Protein AF-A0A3S3SLR8-F1 (afdb_monomer)

Foldseek 3Di:
DEEEECPPAAPVVVVCVVCVVVVHDYDYDPDPVCVVPGPHYDYHHDDDPPD

Nearest PDB structures (foldseek):
  2iss-assembly1_D  TM=7.508E-01  e=5.850E-02  Thermotoga maritima
  8u7j-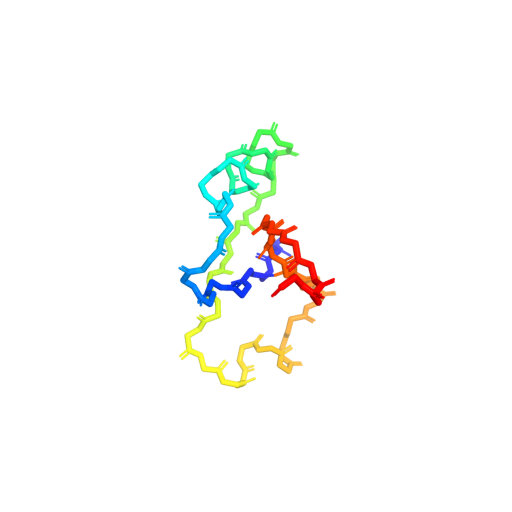assembly1_N  TM=7.240E-01  e=1.424E-01  Staphylococcus aureus subsp. aureus Mu3
  4wxy-assembly1_L  TM=7.176E-01  e=1.873E-01  Geobacillus kaustophilus HTA426
  2nv2-assembly1_T  TM=7.176E-01  e=2.006E-01  Bacillus subtilis
  4wxy-assembly1_F  TM=7.181E-01  e=1.873E-01  Geobacillus kaustophilus HTA426

Radius of gyration: 11.53 Å; Cα contacts (8 Å, |Δi|>4): 66; chains: 1; bounding box: 24×21×34 Å

Secondary structure (DSSP, 8-state):
-EEE---S-S-HHHHHHHHHHTTPPEEE--SHHHHHT-SSEE----S-TT-

Solvent-accessible surface area (backbone atoms only — not comparable to full-atom values): 3234 Å² total; per-residue (Å²): 105,35,33,32,49,76,81,88,53,43,62,50,67,60,53,51,52,54,42,45,74,72,74,39,51,79,41,73,50,85,52,76,70,49,60,78,69,40,90,35,78,42,78,55,71,62,85,73,92,90,120

Organism: NCBI:txid1859131

pLDDT: mean 89.59, std 9.34, range [53.25, 97.56]

Mean predicted aligned error: 4.02 Å

Sequence (51 aa):
MITLLDYGAGNVRSVVNALESLGETVVRVNSPADIEKAERLVFPGVGNYGA

InterPro domains:
  IPR010139 Imidazole glycerol phosphate synthase, subunit H [PTHR42701] (2-50)
  IPR029062 Class I glutamine amidotransferase-like [G3DSA:3.40.50.880] (1-51)
  IPR029062 Class I glutamine amidotransferase-like [SSF52317] (2-51)

Structure (mmCIF, N/CA/C/O backbone):
data_AF-A0A3S3SLR8-F1
#
_entry.id   AF-A0A3S3SLR8-F1
#
loop_
_atom_site.group_PDB
_atom_site.id
_atom_site.type_symbol
_atom_site.label_atom_id
_atom_site.label_alt_id
_atom_site.label_comp_id
_atom_site.label_asym_id
_atom_site.label_entity_id
_atom_site.label_seq_id
_atom_site.pdbx_PDB_ins_code
_atom_site.Cartn_x
_atom_site.Cartn_y
_atom_site.Cartn_z
_atom_site.occupancy
_atom_site.B_iso_or_equiv
_atom_site.auth_seq_id
_atom_site.auth_comp_id
_atom_site.auth_asym_id
_atom_site.auth_atom_id
_atom_site.pdbx_PDB_model_num
ATOM 1 N N . MET A 1 1 ? -6.574 1.450 6.760 1.00 89.06 1 MET A N 1
ATOM 2 C CA . MET A 1 1 ? -6.045 0.231 6.108 1.00 89.06 1 MET A CA 1
ATOM 3 C C . MET A 1 1 ? -5.927 0.513 4.625 1.00 89.06 1 MET A C 1
ATOM 5 O O . MET A 1 1 ? -6.905 0.940 4.019 1.00 89.06 1 MET A O 1
ATOM 9 N N . ILE A 1 2 ? -4.733 0.336 4.073 1.00 96.12 2 ILE A N 1
ATOM 10 C CA . ILE A 1 2 ? -4.404 0.616 2.678 1.00 96.12 2 ILE A CA 1
ATOM 11 C C . ILE A 1 2 ? -3.836 -0.656 2.062 1.00 96.12 2 ILE A C 1
ATOM 13 O O . ILE A 1 2 ? -2.880 -1.226 2.584 1.00 96.12 2 ILE A O 1
ATOM 17 N N . THR A 1 3 ? -4.409 -1.084 0.946 1.00 97.12 3 THR A N 1
ATOM 18 C CA . THR A 1 3 ? -3.897 -2.201 0.160 1.00 97.12 3 THR A CA 1
ATOM 19 C C . THR A 1 3 ? -2.845 -1.676 -0.813 1.00 97.12 3 THR A C 1
ATOM 21 O O . THR A 1 3 ? -3.074 -0.695 -1.516 1.00 97.12 3 THR A O 1
ATOM 24 N N . LEU A 1 4 ? -1.675 -2.301 -0.854 1.00 94.81 4 LEU A N 1
ATOM 25 C CA . LEU A 1 4 ? -0.557 -1.896 -1.697 1.00 94.81 4 LEU A CA 1
ATOM 26 C C . LEU A 1 4 ? -0.200 -3.025 -2.662 1.00 94.81 4 LEU A C 1
ATOM 28 O O . LEU A 1 4 ? 0.075 -4.151 -2.239 1.00 94.81 4 LEU A O 1
ATOM 32 N N . LEU A 1 5 ? -0.191 -2.714 -3.958 1.00 93.31 5 LEU A N 1
ATOM 33 C CA . LEU A 1 5 ? 0.2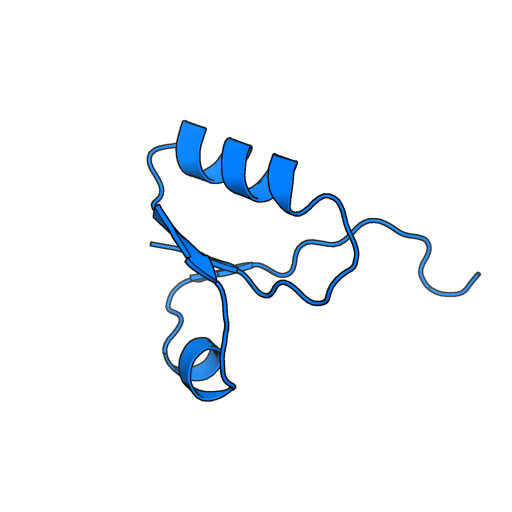53 -3.641 -4.992 1.00 93.31 5 LEU A CA 1
ATOM 34 C C . LEU A 1 5 ? 1.774 -3.567 -5.135 1.00 93.31 5 LEU A C 1
ATOM 36 O O . LEU A 1 5 ? 2.302 -2.623 -5.710 1.00 93.31 5 LEU A O 1
ATOM 40 N N . ASP A 1 6 ? 2.482 -4.575 -4.640 1.00 89.75 6 ASP A N 1
ATOM 41 C CA . ASP A 1 6 ? 3.920 -4.703 -4.868 1.00 89.75 6 ASP A CA 1
ATOM 42 C C . ASP A 1 6 ? 4.162 -5.538 -6.131 1.00 89.75 6 ASP A C 1
ATOM 44 O O . ASP A 1 6 ? 4.024 -6.759 -6.116 1.00 89.75 6 ASP A O 1
ATOM 48 N N . TYR A 1 7 ? 4.477 -4.871 -7.243 1.00 84.75 7 TYR A N 1
ATOM 49 C CA . TYR A 1 7 ? 4.786 -5.521 -8.522 1.00 84.75 7 TYR A CA 1
ATOM 50 C C . TYR A 1 7 ? 6.298 -5.597 -8.803 1.00 84.75 7 TYR A C 1
ATOM 52 O O . TYR A 1 7 ? 6.713 -5.773 -9.948 1.00 84.75 7 TYR A O 1
ATOM 60 N N . GLY A 1 8 ? 7.136 -5.469 -7.766 1.00 76.88 8 GLY A N 1
ATOM 61 C CA . GLY A 1 8 ? 8.588 -5.649 -7.865 1.00 76.88 8 GLY A CA 1
ATOM 62 C C . GLY A 1 8 ? 9.353 -4.471 -8.472 1.00 76.88 8 GLY A C 1
ATOM 63 O O . GLY A 1 8 ? 10.556 -4.581 -8.705 1.00 76.88 8 GLY A O 1
ATOM 64 N N . ALA A 1 9 ? 8.692 -3.338 -8.710 1.00 71.62 9 ALA A N 1
ATOM 65 C CA . ALA A 1 9 ? 9.332 -2.102 -9.140 1.00 71.62 9 ALA A CA 1
ATOM 66 C C . ALA A 1 9 ? 8.904 -0.930 -8.254 1.00 71.62 9 ALA A C 1
ATOM 68 O O . ALA A 1 9 ? 7.819 -0.915 -7.679 1.00 71.62 9 ALA A O 1
ATOM 69 N N . GLY A 1 10 ? 9.763 0.082 -8.170 1.00 73.12 10 GLY A N 1
ATOM 70 C CA . GLY A 1 10 ? 9.491 1.274 -7.381 1.00 73.12 10 GLY A CA 1
ATOM 71 C C . GLY A 1 10 ? 10.150 1.278 -6.002 1.00 73.12 10 GLY A C 1
ATOM 72 O O . GLY A 1 10 ? 10.788 0.323 -5.565 1.00 73.12 10 GLY A O 1
ATOM 73 N N . ASN A 1 11 ? 9.972 2.387 -5.286 1.00 84.44 11 ASN A N 1
ATOM 74 C CA . ASN A 1 11 ? 10.429 2.536 -3.908 1.00 84.44 11 ASN A CA 1
ATOM 75 C C . ASN A 1 11 ? 9.318 2.141 -2.917 1.00 84.44 11 ASN A C 1
ATOM 77 O O . ASN A 1 11 ? 8.834 2.960 -2.132 1.00 84.44 11 ASN A O 1
ATOM 81 N N . VAL A 1 12 ? 8.891 0.876 -2.982 1.00 89.50 12 VAL A N 1
ATOM 82 C CA . VAL A 1 12 ? 7.780 0.334 -2.177 1.00 89.50 12 VAL A CA 1
ATOM 83 C C . VAL A 1 12 ? 8.016 0.551 -0.684 1.00 89.50 12 VAL A C 1
ATOM 85 O O . VAL A 1 12 ? 7.108 0.947 0.042 1.00 89.50 12 VAL A O 1
ATOM 88 N N . ARG A 1 13 ? 9.256 0.358 -0.220 1.00 90.38 13 ARG A N 1
ATOM 89 C CA . ARG A 1 13 ? 9.606 0.499 1.197 1.00 90.38 13 ARG A CA 1
ATOM 90 C C . ARG A 1 13 ? 9.400 1.922 1.718 1.00 90.38 13 ARG A C 1
ATOM 92 O O . ARG A 1 13 ? 8.858 2.074 2.806 1.00 90.38 13 ARG A O 1
ATOM 99 N N . SER A 1 14 ? 9.777 2.960 0.968 1.00 92.00 14 SER A N 1
ATOM 100 C CA . SER A 1 14 ? 9.503 4.338 1.402 1.00 92.00 14 SER A CA 1
ATOM 101 C C . SER A 1 14 ? 8.015 4.665 1.410 1.00 92.00 14 SER A C 1
ATOM 103 O O . SER A 1 14 ? 7.577 5.384 2.302 1.00 92.00 14 SER A O 1
ATOM 105 N N . VAL A 1 15 ? 7.239 4.126 0.465 1.00 92.56 15 VAL A N 1
ATOM 106 C CA . VAL A 1 15 ? 5.779 4.304 0.452 1.00 92.56 15 VAL A CA 1
ATOM 107 C C . VAL A 1 15 ? 5.150 3.652 1.683 1.00 92.56 15 VAL A C 1
ATOM 109 O O . VAL A 1 15 ? 4.375 4.303 2.374 1.00 92.56 15 VAL A O 1
ATOM 112 N N . VAL A 1 16 ? 5.533 2.413 2.010 1.00 93.75 16 VAL A N 1
ATOM 113 C CA . VAL A 1 16 ? 5.072 1.726 3.229 1.00 93.75 16 VAL A CA 1
ATOM 114 C C . VAL A 1 16 ? 5.408 2.551 4.471 1.00 93.75 16 VAL A C 1
ATOM 116 O O . VAL A 1 16 ? 4.506 2.879 5.235 1.00 93.75 16 VAL A O 1
ATOM 119 N N . ASN A 1 17 ? 6.665 2.978 4.619 1.00 94.81 17 ASN A N 1
ATOM 120 C CA . ASN A 1 17 ? 7.094 3.778 5.768 1.00 94.81 17 ASN A CA 1
ATOM 121 C C . ASN A 1 17 ? 6.310 5.095 5.896 1.00 94.81 17 ASN A C 1
ATOM 123 O O . ASN A 1 17 ? 5.970 5.509 7.001 1.00 94.81 17 ASN A O 1
ATOM 127 N N . ALA A 1 18 ? 6.039 5.772 4.776 1.00 94.81 18 ALA A N 1
ATOM 128 C CA . ALA A 1 18 ? 5.283 7.019 4.774 1.00 94.81 18 ALA A CA 1
ATOM 129 C C . ALA A 1 18 ? 3.839 6.795 5.244 1.00 94.81 18 ALA A C 1
ATOM 131 O O . ALA A 1 18 ? 3.353 7.538 6.094 1.00 94.81 18 ALA A O 1
ATOM 132 N N . LEU A 1 19 ? 3.177 5.748 4.748 1.00 94.69 19 LEU A N 1
ATOM 133 C CA . LEU A 1 19 ? 1.814 5.399 5.155 1.00 94.69 19 LEU A CA 1
ATOM 134 C C . LEU A 1 19 ? 1.753 5.007 6.639 1.00 94.69 19 LEU A C 1
ATOM 136 O O . LEU A 1 19 ? 0.906 5.512 7.373 1.00 94.69 19 LEU A O 1
ATOM 140 N N . GLU A 1 20 ? 2.698 4.193 7.106 1.00 95.75 20 GLU A N 1
ATOM 141 C CA . GLU A 1 20 ? 2.795 3.811 8.519 1.00 95.75 20 GLU A CA 1
ATOM 142 C C . GLU A 1 20 ? 3.069 5.019 9.429 1.00 95.75 20 GLU A C 1
ATOM 144 O O . GLU A 1 20 ? 2.480 5.127 10.503 1.00 95.75 20 GLU A O 1
ATOM 149 N N . SER A 1 21 ? 3.887 5.982 8.984 1.00 97.56 21 SER A N 1
ATOM 150 C CA . SER A 1 21 ? 4.153 7.221 9.735 1.00 97.56 21 SER A CA 1
ATOM 151 C C . SER A 1 21 ? 2.916 8.111 9.909 1.00 97.56 21 SER A C 1
ATOM 153 O O . SER A 1 21 ? 2.848 8.891 10.857 1.00 97.56 21 SER A O 1
ATOM 155 N N . LEU A 1 22 ? 1.924 7.968 9.025 1.00 96.19 22 LEU A N 1
ATOM 156 C CA . LEU A 1 22 ? 0.632 8.652 9.102 1.00 96.19 22 LEU A CA 1
ATOM 157 C C . LEU A 1 22 ? -0.389 7.883 9.962 1.00 96.19 22 LEU A C 1
ATOM 159 O O . LEU A 1 22 ? -1.535 8.311 10.076 1.00 96.19 22 LEU A O 1
ATOM 163 N N . GLY A 1 23 ? 0.011 6.759 10.566 1.00 96.62 23 GLY A N 1
ATOM 164 C CA . GLY A 1 23 ? -0.857 5.904 11.377 1.00 96.62 23 GLY A CA 1
ATOM 165 C C . GLY A 1 23 ? -1.718 4.936 10.563 1.00 96.62 23 GLY A C 1
ATOM 166 O O . GLY A 1 23 ? -2.639 4.333 11.114 1.00 96.62 23 GLY A O 1
ATOM 167 N N . GLU A 1 24 ? -1.446 4.765 9.266 1.00 96.50 24 GLU A N 1
ATOM 168 C CA . GLU A 1 24 ? -2.166 3.811 8.423 1.00 96.50 24 GLU A CA 1
ATOM 169 C C . GLU A 1 24 ? -1.514 2.427 8.445 1.00 96.50 24 GLU A C 1
ATOM 171 O O . GLU A 1 24 ? -0.296 2.273 8.425 1.00 96.50 24 GLU A O 1
ATOM 176 N N . THR A 1 25 ? -2.343 1.385 8.427 1.00 95.81 25 THR A N 1
ATOM 177 C CA . THR A 1 25 ? -1.876 0.003 8.259 1.00 95.81 25 THR A CA 1
ATOM 178 C C . THR A 1 25 ? -1.832 -0.357 6.782 1.00 95.81 25 THR A C 1
ATOM 180 O O . THR A 1 25 ? -2.847 -0.212 6.093 1.00 95.81 25 THR A O 1
ATOM 183 N N . VAL A 1 26 ? -0.698 -0.881 6.313 1.00 95.44 26 VAL A N 1
ATOM 184 C CA . VAL A 1 26 ? -0.523 -1.331 4.927 1.00 95.44 26 VAL A CA 1
ATOM 185 C C . VAL A 1 26 ? -0.652 -2.850 4.826 1.00 95.44 26 VAL A C 1
ATOM 187 O O . VAL A 1 26 ? -0.020 -3.590 5.576 1.00 95.44 26 VAL A O 1
ATOM 190 N N . VAL A 1 27 ? -1.444 -3.320 3.865 1.00 95.12 27 VAL A N 1
ATOM 191 C CA . VAL A 1 27 ? -1.599 -4.738 3.518 1.00 95.12 27 VAL A CA 1
ATOM 192 C C . VAL A 1 27 ? -1.124 -4.936 2.085 1.00 95.12 27 VAL A C 1
ATOM 194 O O . VAL A 1 27 ? -1.498 -4.178 1.196 1.00 95.12 27 VAL A O 1
ATOM 197 N N . ARG A 1 28 ? -0.286 -5.943 1.836 1.00 93.81 28 ARG A N 1
ATOM 198 C CA . ARG A 1 28 ? 0.168 -6.250 0.474 1.00 93.81 28 ARG A CA 1
ATOM 199 C C . ARG A 1 28 ? -0.887 -7.052 -0.281 1.00 93.81 28 ARG A C 1
ATOM 201 O O . ARG A 1 28 ? -1.480 -7.967 0.287 1.00 93.81 28 ARG A O 1
ATOM 208 N N . VAL A 1 29 ? -1.063 -6.742 -1.561 1.00 95.19 29 VAL A N 1
ATOM 209 C CA . VAL A 1 29 ? -1.795 -7.605 -2.495 1.00 95.19 29 VAL A CA 1
ATOM 210 C C . VAL A 1 29 ? -1.012 -8.903 -2.679 1.00 95.19 29 VAL A C 1
ATOM 212 O O . VAL A 1 29 ? 0.151 -8.859 -3.073 1.00 95.19 29 VAL A O 1
ATOM 215 N N . ASN A 1 30 ? -1.650 -10.048 -2.439 1.00 93.88 30 ASN A N 1
ATOM 216 C CA . ASN A 1 30 ? -1.092 -11.371 -2.742 1.00 93.88 30 ASN A CA 1
ATOM 217 C C . ASN A 1 30 ? -1.912 -12.108 -3.812 1.00 93.88 30 ASN A C 1
ATOM 219 O O . ASN A 1 30 ? -1.426 -13.052 -4.429 1.00 93.88 30 ASN A O 1
ATOM 223 N N . SER A 1 31 ? -3.157 -11.685 -4.039 1.00 95.12 31 SER A N 1
ATOM 224 C CA . SER A 1 31 ? -4.065 -12.253 -5.030 1.00 95.12 31 SER A CA 1
ATOM 225 C C . SER A 1 31 ? -4.968 -11.179 -5.652 1.00 95.12 31 SER A C 1
ATOM 227 O O . SER A 1 31 ? -5.196 -10.136 -5.035 1.00 95.12 31 SER A O 1
ATO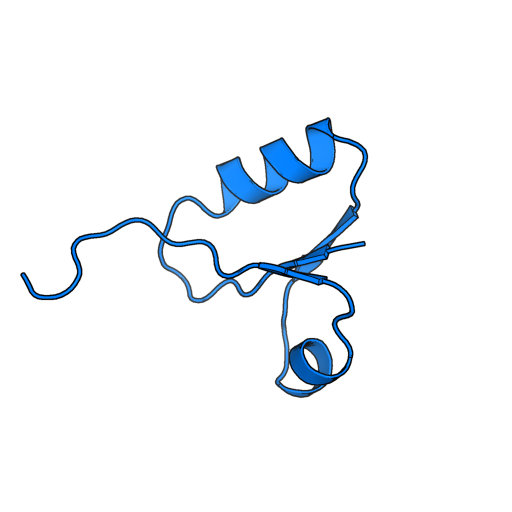M 229 N N . PRO A 1 32 ? -5.556 -11.424 -6.839 1.00 94.62 32 PRO A N 1
ATOM 230 C CA . PRO A 1 32 ? -6.524 -10.503 -7.443 1.00 94.62 32 PRO A CA 1
ATOM 231 C C . PRO A 1 32 ? -7.721 -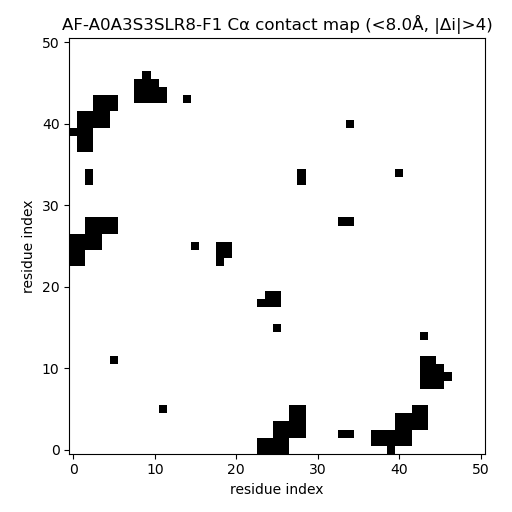10.18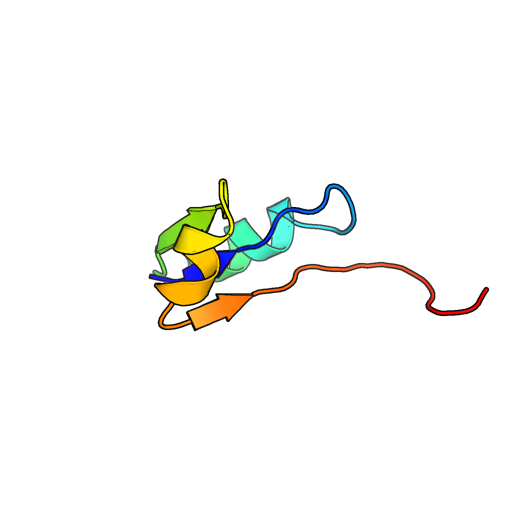5 -6.533 1.00 94.62 32 PRO A C 1
ATOM 233 O O . PRO A 1 32 ? -8.208 -9.059 -6.524 1.00 94.62 32 PRO A O 1
ATOM 236 N N . ALA A 1 33 ? -8.147 -11.139 -5.701 1.00 95.94 33 ALA A N 1
ATOM 237 C CA . ALA A 1 33 ? -9.248 -10.937 -4.762 1.00 95.94 33 ALA A CA 1
ATOM 238 C C . ALA A 1 33 ? -8.943 -9.868 -3.693 1.00 95.94 33 ALA A C 1
ATOM 240 O O . ALA A 1 33 ? -9.870 -9.276 -3.144 1.00 95.94 33 ALA A O 1
ATOM 241 N N . ASP A 1 34 ? -7.669 -9.602 -3.389 1.00 94.44 34 ASP A N 1
ATOM 242 C CA . ASP A 1 34 ? -7.279 -8.551 -2.439 1.00 94.44 34 ASP A CA 1
ATOM 243 C C . ASP A 1 34 ? -7.478 -7.153 -3.036 1.00 94.44 34 ASP A C 1
ATOM 245 O O . ASP A 1 34 ? -7.773 -6.205 -2.311 1.00 94.44 34 ASP A O 1
ATOM 249 N N . ILE A 1 35 ? -7.348 -7.034 -4.363 1.00 93.88 35 ILE A N 1
ATOM 250 C CA . ILE A 1 35 ? -7.602 -5.800 -5.117 1.00 93.88 35 ILE A CA 1
ATOM 251 C C . ILE A 1 35 ? -9.099 -5.498 -5.108 1.00 93.88 35 ILE A C 1
ATOM 253 O O . ILE A 1 35 ? -9.494 -4.378 -4.803 1.00 93.88 35 ILE A O 1
ATOM 257 N N . GLU A 1 36 ? -9.932 -6.502 -5.389 1.00 95.06 36 GLU A N 1
ATOM 258 C CA . GLU A 1 36 ? -11.394 -6.352 -5.412 1.00 95.06 36 GLU A CA 1
ATOM 259 C C . GLU A 1 36 ? -11.971 -5.946 -4.050 1.00 95.06 36 GLU A C 1
ATOM 261 O O . GLU A 1 36 ? -12.970 -5.234 -3.981 1.00 95.06 36 GLU A O 1
ATOM 266 N N . LYS A 1 37 ? -11.335 -6.383 -2.959 1.00 94.38 37 LYS A N 1
ATOM 267 C CA . LYS A 1 37 ? -11.743 -6.074 -1.581 1.00 94.38 37 LYS A CA 1
ATOM 268 C C . LYS A 1 37 ? -11.136 -4.779 -1.037 1.00 94.38 37 LYS A C 1
ATOM 270 O O . LYS A 1 37 ? -11.468 -4.385 0.080 1.00 94.38 37 LYS A O 1
ATOM 275 N N . ALA A 1 38 ? -10.217 -4.144 -1.761 1.00 95.38 38 ALA A N 1
ATOM 276 C CA . ALA A 1 38 ? -9.508 -2.975 -1.267 1.00 95.38 38 ALA A CA 1
ATOM 277 C C . ALA A 1 38 ? -10.413 -1.735 -1.253 1.00 95.38 38 ALA A C 1
ATOM 279 O O . ALA A 1 38 ? -10.829 -1.245 -2.297 1.00 95.38 38 ALA A O 1
ATOM 280 N N . GLU A 1 39 ? -10.636 -1.155 -0.073 1.00 94.94 39 GLU A N 1
ATOM 281 C CA . GLU A 1 39 ? -11.280 0.164 0.046 1.00 94.94 39 GLU A CA 1
ATOM 282 C C . GLU A 1 39 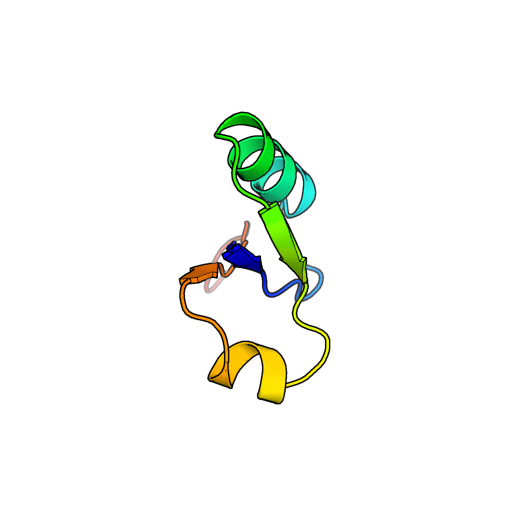? -10.365 1.296 -0.443 1.00 94.94 39 GLU A C 1
ATOM 284 O O . GLU A 1 39 ? -10.816 2.315 -0.963 1.00 94.94 39 GLU A O 1
ATOM 289 N N . ARG A 1 40 ? -9.054 1.127 -0.239 1.00 95.56 40 ARG A N 1
ATOM 290 C CA . ARG A 1 40 ? -8.002 2.073 -0.615 1.00 95.56 40 ARG A CA 1
ATOM 291 C C . ARG A 1 40 ? -6.845 1.285 -1.204 1.00 95.56 40 ARG A C 1
ATOM 293 O O . ARG A 1 40 ? -6.272 0.449 -0.510 1.00 95.56 40 ARG A O 1
ATOM 300 N N . LEU A 1 41 ? -6.514 1.553 -2.465 1.00 95.12 41 LEU A N 1
ATOM 301 C CA . LEU A 1 41 ? -5.501 0.818 -3.218 1.00 95.12 41 LEU A CA 1
ATOM 302 C C . LEU A 1 41 ? -4.385 1.753 -3.694 1.00 95.12 41 LEU A C 1
ATOM 304 O O . LEU A 1 41 ? -4.653 2.802 -4.278 1.00 95.12 41 LEU A O 1
ATOM 308 N N . VAL A 1 42 ? -3.136 1.358 -3.457 1.00 93.25 42 VAL A N 1
ATOM 309 C CA . VAL A 1 42 ? -1.933 2.103 -3.846 1.00 93.25 42 VAL A CA 1
ATOM 310 C C . VAL A 1 42 ? -1.105 1.287 -4.832 1.00 93.25 42 VAL A C 1
ATOM 312 O O . VAL A 1 42 ? -0.775 0.128 -4.577 1.00 93.25 42 VAL A O 1
ATOM 315 N N . PHE A 1 43 ? -0.725 1.939 -5.931 1.00 91.62 43 PHE A N 1
ATOM 316 C CA . PHE A 1 43 ? 0.200 1.437 -6.945 1.00 91.62 43 PHE A CA 1
ATOM 317 C C . PHE A 1 43 ? 1.534 2.196 -6.814 1.00 91.62 43 PHE A C 1
ATOM 319 O O . PHE A 1 43 ? 1.678 3.284 -7.374 1.00 91.62 43 PHE A O 1
ATOM 326 N N . PRO A 1 44 ? 2.492 1.695 -6.016 1.00 87.88 44 PRO A N 1
ATOM 327 C CA . PRO A 1 44 ? 3.802 2.313 -5.864 1.00 87.88 44 PRO A CA 1
ATOM 328 C C . PRO A 1 44 ? 4.611 2.158 -7.153 1.00 87.88 44 PRO A C 1
ATOM 330 O O . PRO A 1 44 ? 4.690 1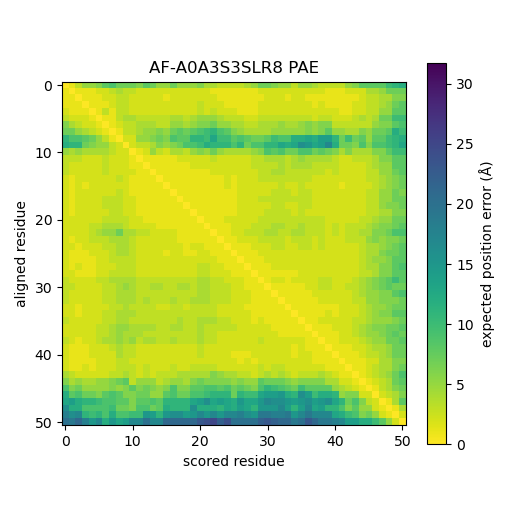.071 -7.701 1.00 87.88 44 PRO A O 1
ATOM 333 N N . GLY A 1 45 ? 5.274 3.217 -7.609 1.00 84.69 45 GLY A N 1
ATOM 334 C CA . GLY A 1 45 ? 6.113 3.146 -8.801 1.00 84.69 45 GLY A CA 1
ATOM 335 C C . GLY A 1 45 ? 7.155 4.253 -8.835 1.00 84.69 45 GLY A C 1
ATOM 336 O O . GLY A 1 45 ? 6.874 5.393 -8.474 1.00 84.69 45 GLY A O 1
ATOM 337 N N . VAL A 1 46 ? 8.366 3.908 -9.273 1.00 77.12 46 VAL A N 1
ATOM 338 C CA . VAL A 1 46 ? 9.376 4.863 -9.749 1.00 77.12 46 VAL A CA 1
ATOM 339 C C . VAL A 1 46 ? 9.930 4.335 -11.069 1.00 77.12 46 VAL A C 1
ATOM 341 O O . VAL A 1 46 ? 10.084 3.125 -11.221 1.00 77.12 46 VAL A O 1
ATOM 344 N N . GLY A 1 47 ? 10.196 5.207 -12.03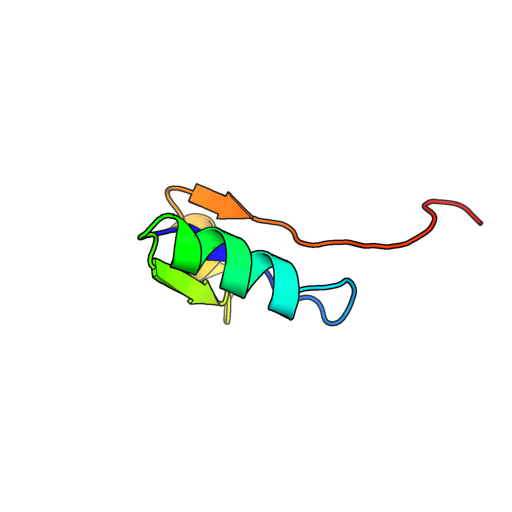7 1.00 75.62 47 GLY A N 1
ATOM 345 C CA . GLY A 1 47 ? 10.654 4.791 -13.362 1.00 75.62 47 GLY A CA 1
ATOM 346 C C . GLY A 1 47 ? 10.340 5.822 -14.439 1.00 75.62 47 GLY A C 1
ATOM 347 O O . GLY A 1 47 ? 9.779 6.878 -14.150 1.00 75.62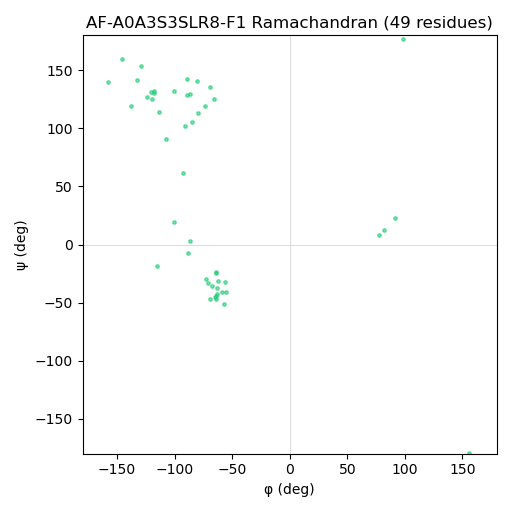 47 GLY A O 1
ATOM 348 N N . ASN A 1 48 ? 10.710 5.502 -15.677 1.00 70.75 48 ASN A N 1
ATOM 349 C CA . ASN A 1 48 ? 10.451 6.320 -16.855 1.00 70.75 48 ASN A CA 1
ATOM 350 C C . ASN A 1 48 ? 9.475 5.566 -17.766 1.00 70.75 48 ASN A C 1
ATOM 352 O O . ASN A 1 48 ? 9.794 4.484 -18.255 1.00 70.75 48 ASN A O 1
ATOM 356 N N . TYR A 1 49 ? 8.266 6.089 -17.939 1.00 75.38 49 TYR A N 1
ATOM 357 C CA . TYR A 1 49 ? 7.278 5.475 -18.819 1.00 75.38 49 TYR A CA 1
ATOM 358 C C . TYR A 1 49 ? 7.597 5.850 -20.273 1.00 75.38 49 TYR A C 1
ATOM 360 O O . TYR A 1 49 ? 7.479 7.016 -20.642 1.00 75.38 49 TYR A O 1
ATOM 368 N N . GLY A 1 50 ? 7.984 4.863 -21.091 1.00 69.88 50 GLY A N 1
ATOM 369 C CA . GLY A 1 50 ? 8.218 5.040 -22.532 1.00 69.88 50 GLY A CA 1
ATOM 370 C C . GLY A 1 50 ? 9.649 5.400 -22.958 1.00 69.88 50 GLY A C 1
ATOM 371 O O . GLY A 1 50 ? 9.806 5.979 -24.030 1.00 69.88 50 GLY A O 1
ATOM 372 N N . ALA A 1 51 ? 10.663 5.085 -22.143 1.00 53.25 51 ALA A N 1
ATOM 373 C CA . ALA A 1 51 ? 12.083 5.228 -22.496 1.00 53.25 51 ALA A CA 1
ATOM 374 C C . ALA A 1 51 ? 12.683 3.960 -23.114 1.00 53.25 51 ALA A C 1
ATOM 376 O O . ALA A 1 51 ? 12.236 2.855 -22.730 1.00 53.25 51 ALA A O 1
#